Protein AF-A0A975VRK7-F1 (afdb_monomer_lite)

Secondary structure (DSSP, 8-state):
-PPPGGGEEEEEEEEEE-TTSSEEEEEEEEEEE--TTHHHHHHHTHHHHHHHHHHHHHTSGGGGTEEEEEEEEEEEEEEET--S--TT-SS----PPPPP---

Radius of gyration: 16.07 Å; chains: 1; bounding box: 39×27×41 Å

Foldseek 3Di:
DDDPPVQKDWDKDFPQADPVRATEIEIEIEGQADDPPPVVVCVVCQVVVFVVVVVVVVVDPVVVRYHYPTYYYDYDPPRHPDDPDPPPDPDDPPPDDDDDDDD

pLDDT: mean 76.45, std 15.28, range [40.16, 91.25]

Sequence (103 aa):
MLVPVDYVEVGVKRAGTGPTGLIAFAGYVRIKKWDPVMTPVLLQNMPVIDGRIRKVVRASVILEGTHFAGLWFQATSDTEGAPKALLGLPCELIHQPGGPVAA

Structure (mmCIF, N/CA/C/O backbone):
data_AF-A0A975VRK7-F1
#
_entry.id   AF-A0A975VRK7-F1
#
loop_
_atom_site.group_PDB
_atom_site.id
_atom_site.type_symbol
_atom_site.label_atom_id
_atom_site.label_alt_id
_atom_site.label_comp_id
_atom_site.label_asym_id
_atom_site.label_entity_id
_atom_site.label_seq_id
_atom_site.pdbx_PDB_ins_code
_atom_site.Cartn_x
_atom_site.Cartn_y
_atom_site.Cartn_z
_atom_site.occupancy
_atom_site.B_iso_or_equiv
_atom_site.auth_seq_id
_atom_site.auth_comp_id
_atom_site.auth_asym_id
_atom_site.auth_atom_id
_atom_site.pdbx_PDB_model_num
ATOM 1 N N . MET A 1 1 ? -5.033 1.833 -17.913 1.00 52.44 1 MET A N 1
ATOM 2 C CA . MET A 1 1 ? -4.002 0.786 -18.047 1.00 52.44 1 MET A CA 1
ATOM 3 C C . MET A 1 1 ? -3.942 0.019 -16.736 1.00 52.44 1 MET A C 1
ATOM 5 O O . MET A 1 1 ? -3.996 0.655 -15.690 1.00 52.44 1 MET A O 1
ATOM 9 N N . LEU A 1 2 ? -3.932 -1.312 -16.790 1.00 66.31 2 LEU A N 1
ATOM 10 C CA . LEU A 1 2 ? -3.831 -2.175 -15.611 1.00 66.31 2 LEU A CA 1
ATOM 11 C C . LEU A 1 2 ? -2.356 -2.528 -15.412 1.00 66.31 2 LEU A C 1
ATOM 13 O O . LEU A 1 2 ? -1.717 -2.999 -16.349 1.00 66.31 2 LEU A O 1
ATOM 17 N N . VAL A 1 3 ? -1.819 -2.270 -14.220 1.00 70.00 3 VAL A N 1
ATOM 18 C CA . VAL A 1 3 ? -0.482 -2.748 -13.845 1.00 70.00 3 VAL A CA 1
ATOM 19 C C . VAL A 1 3 ? -0.541 -4.280 -13.802 1.00 70.00 3 VAL A C 1
ATOM 21 O O . VAL A 1 3 ? -1.471 -4.803 -13.181 1.00 70.00 3 VAL A O 1
ATOM 24 N N . PRO A 1 4 ? 0.384 -5.008 -14.458 1.00 82.06 4 PRO A N 1
ATOM 25 C CA . PRO A 1 4 ? 0.402 -6.465 -14.391 1.00 82.06 4 PRO A CA 1
ATOM 26 C C . PRO A 1 4 ? 0.475 -6.940 -12.939 1.00 82.06 4 PRO A C 1
ATOM 28 O O . PRO A 1 4 ? 1.222 -6.378 -12.139 1.00 82.06 4 PRO A O 1
ATOM 31 N N . VAL A 1 5 ? -0.287 -7.980 -12.596 1.00 81.50 5 VAL A N 1
ATOM 32 C CA . VAL A 1 5 ? -0.377 -8.477 -11.211 1.00 81.50 5 VAL A CA 1
ATOM 33 C C . VAL A 1 5 ? 0.990 -8.936 -10.694 1.00 81.50 5 VAL A C 1
ATOM 35 O O . VAL A 1 5 ? 1.300 -8.747 -9.526 1.00 81.50 5 VAL A O 1
ATOM 38 N N . ASP A 1 6 ? 1.860 -9.428 -11.573 1.00 87.50 6 ASP A N 1
ATOM 39 C CA . ASP A 1 6 ? 3.200 -9.890 -11.197 1.00 87.50 6 ASP A CA 1
ATOM 40 C C . A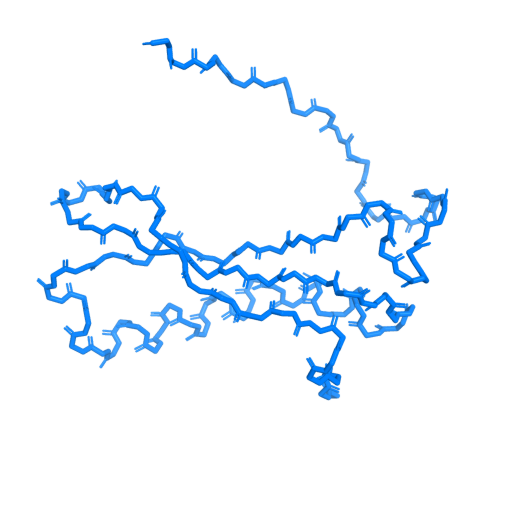SP A 1 6 ? 4.172 -8.740 -10.874 1.00 87.50 6 ASP A C 1
ATOM 42 O O . ASP A 1 6 ? 5.228 -8.959 -10.280 1.00 87.50 6 ASP A O 1
ATOM 46 N N . TYR A 1 7 ? 3.830 -7.501 -11.246 1.00 87.25 7 TYR A N 1
ATOM 47 C CA . TYR A 1 7 ? 4.693 -6.332 -11.041 1.00 87.25 7 TYR A CA 1
ATOM 48 C C . TYR A 1 7 ? 4.501 -5.723 -9.653 1.00 87.25 7 TYR A C 1
ATOM 50 O O . TYR A 1 7 ? 5.340 -4.936 -9.208 1.00 87.25 7 TYR A O 1
ATOM 58 N N . VAL A 1 8 ? 3.416 -6.077 -8.961 1.00 88.75 8 VAL A N 1
ATOM 59 C CA . VAL A 1 8 ? 3.063 -5.525 -7.655 1.00 88.75 8 VAL A CA 1
ATOM 60 C C . VAL A 1 8 ? 2.606 -6.613 -6.692 1.00 88.75 8 VAL A C 1
ATOM 62 O O . VAL A 1 8 ? 1.795 -7.470 -7.009 1.00 88.75 8 VAL A O 1
ATOM 65 N N . GLU A 1 9 ? 3.095 -6.557 -5.464 1.00 90.31 9 GLU A N 1
ATOM 66 C CA . GLU A 1 9 ? 2.522 -7.293 -4.345 1.00 90.31 9 GLU A CA 1
ATOM 67 C C . GLU A 1 9 ? 1.549 -6.389 -3.606 1.00 90.31 9 GLU A C 1
ATOM 69 O O . GLU A 1 9 ? 1.919 -5.273 -3.245 1.00 90.31 9 GLU A O 1
ATOM 74 N N . VAL A 1 10 ? 0.339 -6.869 -3.335 1.00 90.19 10 VAL A N 1
ATOM 75 C CA . VAL A 1 10 ? -0.620 -6.156 -2.488 1.00 90.19 10 VAL A CA 1
ATOM 76 C C . VAL A 1 10 ? -0.851 -6.974 -1.228 1.00 90.19 10 VAL A C 1
ATOM 78 O O . VAL A 1 10 ? -1.164 -8.159 -1.296 1.00 90.19 10 VAL A O 1
ATOM 81 N N . GLY A 1 11 ? -0.709 -6.333 -0.075 1.00 90.31 11 GLY A N 1
ATOM 82 C CA . GLY A 1 11 ? -0.939 -6.949 1.223 1.00 90.31 11 GLY A CA 1
ATOM 83 C C . GLY A 1 11 ? -1.643 -6.004 2.183 1.00 90.31 11 GLY A C 1
ATOM 84 O O . GLY A 1 11 ? -1.708 -4.794 1.969 1.00 90.31 11 GLY A O 1
ATOM 85 N N . VAL A 1 12 ? -2.152 -6.565 3.274 1.00 89.94 12 VAL A N 1
ATOM 86 C CA . VAL A 1 12 ? -2.711 -5.806 4.393 1.00 89.94 12 VAL A CA 1
ATOM 87 C C . VAL A 1 12 ? -1.929 -6.184 5.639 1.00 89.94 12 VAL A C 1
ATOM 89 O O . VAL A 1 12 ? -1.761 -7.367 5.933 1.00 89.94 12 VAL A O 1
ATOM 92 N N . LYS A 1 13 ? -1.427 -5.189 6.369 1.00 88.69 13 LYS A N 1
ATOM 93 C CA . LYS A 1 13 ? -0.730 -5.408 7.641 1.00 88.69 13 LYS A CA 1
ATOM 94 C C . LYS A 1 13 ? -1.371 -4.591 8.748 1.00 88.69 13 LYS A C 1
ATOM 96 O O . LYS A 1 13 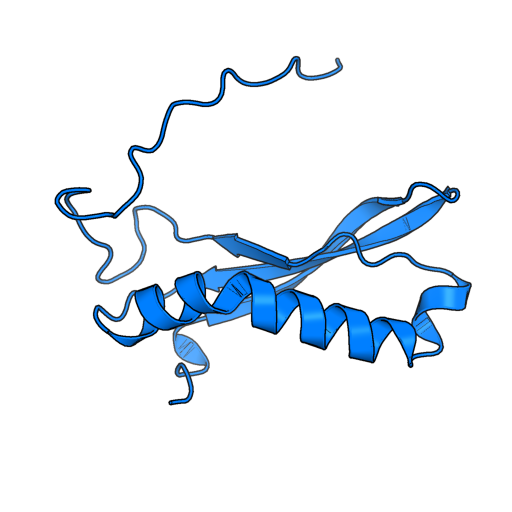? -1.974 -3.546 8.507 1.00 88.69 13 LYS A O 1
ATOM 101 N N . ARG A 1 14 ? -1.220 -5.070 9.981 1.00 87.69 14 ARG A N 1
ATOM 102 C CA . ARG A 1 14 ? -1.609 -4.318 11.171 1.00 87.69 14 ARG A CA 1
ATOM 103 C C . ARG A 1 14 ? -0.660 -3.129 11.330 1.00 87.69 14 ARG A C 1
ATOM 105 O O . ARG A 1 14 ? 0.545 -3.320 11.445 1.00 87.69 14 ARG A O 1
ATOM 112 N N . ALA A 1 15 ? -1.219 -1.925 11.327 1.00 86.25 15 ALA A N 1
ATOM 113 C CA . ALA A 1 15 ? -0.492 -0.669 11.505 1.00 86.25 15 ALA A CA 1
ATOM 114 C C . ALA A 1 15 ? -0.369 -0.263 12.983 1.00 86.25 15 ALA A C 1
ATOM 116 O O . ALA A 1 15 ? 0.403 0.628 13.313 1.00 86.25 15 ALA A O 1
ATOM 117 N N . GLY A 1 16 ? -1.134 -0.912 13.868 1.00 85.00 16 GLY A N 1
ATOM 118 C CA . GLY A 1 16 ? -1.130 -0.653 15.305 1.00 85.00 16 GLY A CA 1
ATOM 119 C C . GLY A 1 16 ? -2.537 -0.389 15.817 1.00 85.00 16 GLY A C 1
ATOM 120 O O . GLY A 1 16 ? -3.468 -1.136 15.494 1.00 85.00 16 GLY A O 1
ATOM 121 N N . THR A 1 17 ? -2.677 0.668 16.607 1.00 85.62 17 THR A N 1
ATOM 122 C CA . THR A 1 17 ? -3.943 1.109 17.196 1.00 85.62 17 THR A CA 1
ATOM 123 C C . THR A 1 17 ? -4.308 2.468 16.609 1.00 85.62 17 THR A C 1
ATOM 125 O O . THR A 1 17 ? -3.476 3.369 16.551 1.00 85.62 17 THR A O 1
ATOM 128 N N . GLY A 1 18 ? -5.534 2.599 16.112 1.00 80.00 18 GLY A N 1
ATOM 129 C CA . GLY A 1 18 ? -6.053 3.833 15.538 1.00 80.00 18 GLY A CA 1
ATOM 130 C C . GLY A 1 18 ? -6.427 4.869 16.606 1.00 80.00 18 GLY A C 1
ATOM 131 O O . GLY A 1 18 ? -6.424 4.562 17.799 1.00 80.00 18 GLY A O 1
ATOM 132 N N . PRO A 1 19 ? -6.833 6.082 16.188 1.00 75.81 19 PRO A N 1
ATOM 133 C CA . PRO A 1 19 ? -7.147 7.191 17.099 1.00 75.81 19 PRO A CA 1
ATOM 134 C C . PRO A 1 19 ? -8.293 6.887 18.074 1.00 75.81 19 PRO A C 1
ATOM 136 O O . PRO A 1 19 ? -8.405 7.509 19.122 1.00 75.81 19 PRO A O 1
ATOM 139 N N 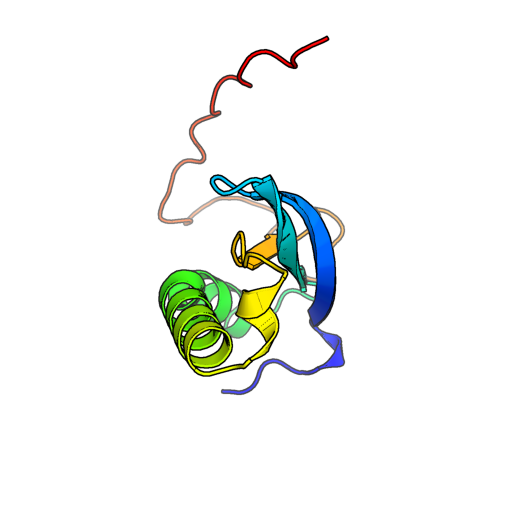. THR A 1 20 ? -9.157 5.937 17.719 1.00 80.31 20 THR A N 1
ATOM 140 C CA . THR A 1 20 ? -10.326 5.521 18.501 1.00 80.31 20 THR A CA 1
ATOM 141 C C . THR A 1 20 ? -10.050 4.320 19.411 1.00 80.31 20 THR A C 1
ATOM 143 O O . THR A 1 20 ? -10.980 3.775 19.994 1.00 80.31 20 THR A O 1
ATOM 146 N N . GLY A 1 21 ? -8.798 3.856 19.500 1.00 81.00 21 GLY A N 1
ATOM 147 C CA . GLY A 1 21 ? -8.431 2.646 20.247 1.00 81.00 21 GLY A CA 1
ATOM 148 C C . GLY A 1 21 ? -8.687 1.331 19.497 1.00 81.00 21 GLY A C 1
ATOM 149 O O . GLY A 1 21 ? -8.338 0.264 19.997 1.00 81.00 21 GLY A O 1
ATOM 150 N N . LEU A 1 22 ? -9.249 1.386 18.284 1.00 83.25 22 LEU A N 1
ATOM 151 C CA . LEU A 1 22 ? -9.488 0.211 17.439 1.00 83.25 22 LEU A CA 1
ATOM 152 C C . LEU A 1 22 ? -8.213 -0.263 16.735 1.00 83.25 22 LEU A C 1
ATOM 154 O O . LEU A 1 22 ? -7.297 0.520 16.488 1.00 83.25 22 LEU A O 1
ATOM 158 N N . ILE A 1 23 ? -8.162 -1.538 16.346 1.00 86.94 23 ILE A N 1
ATOM 159 C CA . ILE A 1 23 ? -7.027 -2.069 15.580 1.00 86.94 23 ILE A CA 1
ATOM 160 C C . ILE A 1 23 ? -6.981 -1.395 14.208 1.00 86.94 23 ILE A C 1
ATOM 162 O O . ILE A 1 23 ? -7.956 -1.423 13.459 1.00 86.94 23 ILE A O 1
ATOM 166 N N . ALA A 1 24 ? -5.833 -0.814 13.867 1.00 87.94 24 ALA A N 1
ATOM 167 C CA . ALA A 1 24 ? -5.616 -0.187 12.576 1.00 87.94 24 ALA A CA 1
ATOM 168 C C . ALA A 1 24 ? -4.938 -1.151 11.595 1.00 87.94 24 ALA A C 1
ATOM 170 O O . ALA A 1 24 ? -3.947 -1.807 11.928 1.00 87.94 24 ALA A O 1
ATOM 171 N N . PHE A 1 25 ? -5.438 -1.181 10.364 1.00 88.88 25 PHE A N 1
ATOM 172 C CA . PHE A 1 25 ? -4.858 -1.893 9.233 1.00 88.88 25 PHE A CA 1
ATOM 173 C C . PHE A 1 25 ? -4.416 -0.913 8.150 1.00 88.88 25 PHE A C 1
ATOM 175 O O . PHE A 1 25 ? -5.056 0.110 7.905 1.00 88.88 25 PHE A O 1
ATOM 182 N N . ALA A 1 26 ? -3.315 -1.249 7.494 1.00 90.25 26 ALA A N 1
ATOM 183 C CA . ALA A 1 26 ? -2.728 -0.509 6.392 1.00 90.25 26 ALA A CA 1
ATOM 184 C C . ALA A 1 26 ? -2.603 -1.422 5.172 1.00 90.25 26 ALA A C 1
ATOM 186 O O . ALA A 1 26 ? -2.186 -2.579 5.291 1.00 90.25 26 ALA A O 1
ATOM 187 N N . GLY A 1 27 ? -2.955 -0.892 4.003 1.00 90.94 27 GLY A N 1
ATOM 188 C CA . GLY A 1 27 ? -2.651 -1.529 2.729 1.00 90.94 27 GLY A CA 1
ATOM 189 C C . GLY A 1 27 ? -1.199 -1.254 2.349 1.00 90.94 27 GLY A C 1
ATOM 190 O O . GLY A 1 27 ? -0.735 -0.121 2.459 1.00 90.94 27 GLY A O 1
ATOM 191 N N . TYR A 1 28 ? -0.493 -2.273 1.879 1.00 91.25 28 TYR A N 1
ATOM 192 C CA . TYR A 1 28 ? 0.869 -2.164 1.368 1.00 91.25 28 TYR A CA 1
ATOM 193 C C . TYR A 1 28 ? 0.904 -2.633 -0.077 1.00 91.25 28 TYR A C 1
ATOM 195 O O . TYR A 1 28 ? 0.414 -3.718 -0.388 1.00 91.25 28 TYR A O 1
ATOM 203 N N . VAL A 1 29 ? 1.511 -1.825 -0.938 1.00 90.31 29 VAL A N 1
ATOM 204 C CA . VAL A 1 29 ? 1.778 -2.151 -2.335 1.00 90.31 29 VAL A CA 1
ATOM 205 C C . VAL A 1 29 ? 3.285 -2.144 -2.543 1.00 90.31 29 VAL A C 1
ATOM 207 O O . VAL A 1 29 ? 3.924 -1.091 -2.513 1.00 90.31 29 VAL A O 1
ATOM 210 N N . ARG A 1 30 ? 3.871 -3.325 -2.736 1.00 90.25 30 ARG A N 1
ATOM 211 C CA . ARG A 1 30 ? 5.295 -3.477 -3.041 1.00 90.25 30 ARG A CA 1
ATOM 212 C C . ARG A 1 30 ? 5.479 -3.603 -4.544 1.00 90.25 30 ARG A C 1
ATOM 214 O O . ARG A 1 30 ? 4.936 -4.515 -5.152 1.00 90.25 30 ARG A O 1
ATOM 221 N N . ILE A 1 31 ? 6.272 -2.728 -5.141 1.00 89.56 31 ILE A N 1
ATOM 222 C CA . ILE A 1 31 ? 6.634 -2.809 -6.555 1.00 89.56 31 ILE A CA 1
ATOM 223 C C . ILE A 1 31 ? 7.750 -3.851 -6.685 1.00 89.56 31 ILE A C 1
ATOM 225 O O . ILE A 1 31 ? 8.810 -3.698 -6.086 1.00 89.56 31 ILE A O 1
ATOM 229 N N . LYS A 1 32 ? 7.488 -4.931 -7.427 1.00 90.06 32 LYS A N 1
ATOM 230 C CA . LYS A 1 32 ? 8.459 -5.999 -7.733 1.00 90.06 32 LYS A CA 1
ATOM 231 C C . LYS A 1 32 ? 9.250 -5.695 -8.999 1.00 90.06 32 LYS A C 1
ATOM 233 O O . LYS A 1 32 ? 10.437 -5.996 -9.074 1.00 90.06 32 LYS A O 1
ATOM 238 N N . LYS A 1 33 ? 8.583 -5.072 -9.971 1.00 87.94 33 LYS A N 1
ATOM 239 C CA . LYS A 1 33 ? 9.159 -4.668 -11.249 1.00 87.94 33 LYS A CA 1
ATOM 240 C C . LYS A 1 33 ? 8.727 -3.252 -11.592 1.00 87.94 33 LYS A C 1
ATOM 242 O O . LYS A 1 33 ? 7.543 -2.917 -11.542 1.00 87.94 33 LYS A O 1
ATOM 247 N N . TRP A 1 34 ? 9.707 -2.424 -11.914 1.00 84.94 34 TRP A N 1
ATOM 248 C CA . TRP A 1 34 ? 9.526 -1.036 -12.283 1.00 84.94 34 TRP A CA 1
ATOM 249 C C . TRP A 1 34 ? 9.307 -0.928 -13.789 1.00 84.94 34 TRP A C 1
ATOM 251 O O . TRP A 1 34 ? 10.187 -1.233 -14.594 1.00 84.94 34 TRP A O 1
ATOM 261 N N . ASP A 1 35 ? 8.124 -0.462 -14.165 1.00 83.81 35 ASP A N 1
ATOM 262 C CA . ASP A 1 35 ? 7.801 -0.103 -15.535 1.00 83.81 35 ASP A CA 1
ATOM 263 C C . ASP A 1 35 ? 7.959 1.418 -15.698 1.00 83.81 35 ASP A C 1
ATOM 265 O O . ASP A 1 35 ? 7.356 2.181 -14.932 1.00 83.81 35 ASP A O 1
ATOM 269 N N . PRO A 1 36 ? 8.751 1.890 -16.675 1.00 79.94 36 PRO A N 1
ATOM 270 C CA . PRO A 1 36 ? 9.088 3.305 -16.808 1.00 79.94 36 PRO A CA 1
ATOM 271 C C . PRO A 1 36 ? 7.882 4.203 -17.116 1.00 79.94 36 PRO A C 1
ATOM 273 O O . PRO A 1 36 ? 7.968 5.409 -16.902 1.00 79.94 36 PRO A O 1
ATOM 276 N N . VAL A 1 37 ? 6.764 3.645 -17.590 1.00 80.69 37 VAL A N 1
ATOM 277 C CA . VAL A 1 37 ? 5.542 4.399 -17.894 1.00 80.69 37 VAL A CA 1
ATOM 278 C C . VAL A 1 37 ? 4.485 4.156 -16.818 1.00 80.69 37 VAL A C 1
ATOM 280 O O . VAL A 1 37 ? 3.877 5.098 -16.312 1.00 80.69 37 VAL A O 1
ATOM 283 N N . MET A 1 38 ? 4.264 2.902 -16.429 1.00 81.75 38 MET A N 1
ATOM 284 C CA . MET A 1 38 ? 3.175 2.517 -15.529 1.00 81.75 38 MET A CA 1
ATOM 285 C C . MET A 1 38 ? 3.453 2.799 -14.065 1.00 81.75 38 MET A C 1
ATOM 287 O O . MET A 1 38 ? 2.551 3.255 -13.361 1.00 81.75 38 MET A O 1
ATOM 291 N N . THR A 1 39 ? 4.674 2.555 -13.591 1.00 82.06 39 THR A N 1
ATOM 292 C CA . THR A 1 39 ? 4.992 2.739 -12.174 1.00 82.06 39 THR A CA 1
ATOM 293 C C . THR A 1 39 ? 4.896 4.212 -11.752 1.00 82.06 39 THR A C 1
ATOM 295 O O . THR A 1 39 ? 4.236 4.481 -10.746 1.00 82.06 39 THR A O 1
ATOM 298 N N . PRO A 1 40 ? 5.415 5.198 -12.515 1.00 82.25 40 PRO A N 1
ATOM 299 C CA . PRO A 1 40 ? 5.201 6.612 -12.205 1.00 82.25 40 PRO A CA 1
ATOM 300 C C . PRO A 1 40 ? 3.724 7.022 -12.215 1.00 82.25 40 PRO A C 1
ATOM 302 O O . PRO A 1 40 ? 3.279 7.715 -11.303 1.00 82.25 40 PRO A O 1
ATOM 305 N N . VAL A 1 41 ? 2.941 6.558 -13.197 1.00 83.12 41 VAL A N 1
ATOM 306 C CA . VAL A 1 41 ? 1.499 6.851 -13.275 1.00 83.12 41 VAL A CA 1
ATOM 307 C C . VAL A 1 41 ? 0.759 6.278 -12.065 1.00 83.12 41 VAL A C 1
ATOM 309 O O . VAL A 1 41 ? -0.089 6.957 -11.488 1.00 83.12 41 VAL A O 1
ATOM 312 N N . LEU A 1 42 ? 1.087 5.055 -11.641 1.00 83.50 42 LEU A N 1
ATOM 313 C CA . LEU A 1 42 ? 0.522 4.442 -10.437 1.00 83.50 42 LEU A CA 1
ATOM 314 C C . LEU A 1 42 ? 0.806 5.293 -9.192 1.00 83.50 42 LEU A C 1
ATOM 316 O O . LEU A 1 42 ? -0.118 5.592 -8.436 1.00 83.50 42 LEU A O 1
ATOM 320 N N . LEU A 1 43 ? 2.061 5.714 -9.010 1.00 84.12 43 LEU A N 1
ATOM 321 C CA . LEU A 1 43 ? 2.483 6.533 -7.871 1.00 84.12 43 LEU A CA 1
ATOM 322 C C . LEU A 1 43 ? 1.813 7.917 -7.879 1.00 84.12 43 LEU A C 1
ATOM 324 O O . LEU A 1 43 ? 1.337 8.368 -6.840 1.00 84.12 43 LEU A O 1
ATOM 328 N N . GLN A 1 44 ? 1.686 8.559 -9.044 1.00 85.06 44 GLN A N 1
ATOM 329 C CA . GLN A 1 44 ? 0.964 9.832 -9.193 1.00 85.06 44 GLN A CA 1
ATOM 330 C C . GLN A 1 44 ? -0.525 9.711 -8.840 1.00 85.06 44 GLN A C 1
ATOM 332 O O . GLN A 1 44 ? -1.118 10.644 -8.304 1.00 85.06 44 GLN A O 1
ATOM 337 N N . ASN A 1 45 ? -1.137 8.554 -9.108 1.00 86.19 45 ASN A N 1
ATOM 338 C CA . ASN A 1 45 ? -2.547 8.297 -8.812 1.00 86.19 45 ASN A CA 1
ATOM 339 C C . ASN A 1 45 ? -2.793 7.767 -7.389 1.00 86.19 45 ASN A C 1
ATOM 341 O O . ASN A 1 45 ? -3.948 7.525 -7.027 1.00 86.19 45 ASN A O 1
ATOM 345 N N . MET A 1 46 ? -1.754 7.620 -6.557 1.00 86.06 46 MET A N 1
ATOM 346 C CA . MET A 1 46 ? -1.874 7.103 -5.190 1.00 86.06 46 MET A CA 1
ATOM 347 C C . MET A 1 46 ? -2.964 7.806 -4.357 1.00 86.06 46 MET A C 1
ATOM 349 O O . MET A 1 46 ? -3.766 7.088 -3.754 1.00 86.06 46 MET A O 1
ATOM 353 N N . PRO A 1 47 ? -3.087 9.153 -4.334 1.00 86.56 47 PRO A N 1
ATOM 354 C CA . PRO A 1 47 ? -4.124 9.816 -3.535 1.00 86.56 47 PRO A CA 1
ATOM 355 C C . PRO A 1 47 ? -5.549 9.434 -3.961 1.00 86.56 47 PRO A C 1
ATOM 357 O O . PRO A 1 47 ? -6.441 9.279 -3.128 1.00 86.56 47 PRO A O 1
ATOM 360 N N . VAL A 1 48 ? -5.765 9.232 -5.265 1.00 90.25 48 VAL A N 1
ATOM 361 C CA . VAL A 1 48 ? -7.066 8.820 -5.814 1.00 90.25 48 VAL A CA 1
ATOM 362 C C . VAL A 1 48 ? -7.381 7.376 -5.422 1.00 90.25 48 VAL A C 1
ATOM 364 O O . VAL A 1 48 ? -8.522 7.064 -5.072 1.00 90.25 48 VAL A O 1
ATOM 367 N N . ILE A 1 49 ? -6.379 6.495 -5.461 1.00 88.88 49 ILE A N 1
ATOM 368 C CA . ILE A 1 49 ? -6.515 5.092 -5.056 1.00 88.88 49 ILE A CA 1
ATOM 369 C C . ILE A 1 49 ? -6.828 5.005 -3.557 1.00 88.88 49 ILE A C 1
ATOM 371 O O . ILE A 1 49 ? -7.802 4.349 -3.185 1.00 88.88 49 ILE A O 1
ATOM 375 N N . ASP A 1 50 ? -6.077 5.715 -2.710 1.00 89.69 50 ASP A N 1
ATOM 376 C CA . ASP A 1 50 ? -6.311 5.769 -1.260 1.00 89.69 50 ASP A CA 1
ATOM 377 C C . ASP A 1 50 ? -7.727 6.274 -0.940 1.00 89.69 50 ASP A C 1
ATOM 379 O O . ASP A 1 50 ? -8.466 5.622 -0.200 1.00 89.69 50 ASP A O 1
ATOM 383 N N . GLY A 1 51 ? -8.172 7.360 -1.582 1.00 89.50 51 GLY A N 1
ATOM 384 C CA . GLY A 1 51 ? -9.530 7.885 -1.412 1.00 89.50 51 GLY A CA 1
ATOM 385 C C . GLY A 1 51 ? -10.627 6.885 -1.801 1.00 89.50 51 GLY A C 1
ATOM 386 O O . GLY A 1 51 ? -11.640 6.766 -1.103 1.00 89.50 51 GLY A O 1
ATOM 387 N N . ARG A 1 52 ? -10.426 6.116 -2.880 1.00 90.00 52 ARG A N 1
ATOM 388 C CA . ARG A 1 52 ? -11.362 5.053 -3.290 1.00 90.00 52 ARG A CA 1
ATOM 389 C C . ARG A 1 52 ? -11.406 3.911 -2.281 1.00 90.00 52 ARG A C 1
ATOM 391 O O . ARG A 1 52 ? -12.504 3.488 -1.923 1.00 90.00 52 ARG A O 1
ATOM 398 N N . ILE A 1 53 ? -10.255 3.449 -1.792 1.00 89.00 53 ILE A N 1
ATOM 399 C CA . ILE A 1 53 ? -10.197 2.403 -0.760 1.00 89.00 53 ILE A CA 1
ATOM 400 C C . ILE A 1 53 ? -10.890 2.892 0.508 1.00 89.00 53 ILE A C 1
ATOM 402 O O . ILE A 1 53 ? -11.769 2.202 1.018 1.00 89.00 53 ILE A O 1
ATOM 406 N N . ARG A 1 54 ? -10.590 4.112 0.969 1.00 88.25 54 ARG A N 1
ATOM 407 C CA . ARG A 1 54 ? -11.258 4.713 2.132 1.00 88.25 54 ARG A CA 1
ATOM 408 C C . ARG A 1 54 ? -12.768 4.752 1.963 1.00 88.25 54 ARG A C 1
ATOM 410 O O . ARG A 1 54 ? -13.470 4.408 2.905 1.00 88.25 54 ARG A O 1
ATOM 417 N N . LYS A 1 55 ? -13.272 5.127 0.782 1.00 89.12 55 LYS A N 1
ATOM 418 C CA . LYS A 1 55 ? -14.713 5.136 0.487 1.00 89.12 55 LYS A CA 1
ATOM 419 C C . LYS A 1 55 ? -15.330 3.740 0.614 1.00 89.12 55 LYS A C 1
ATOM 421 O O . LYS A 1 55 ? -16.373 3.607 1.246 1.00 89.12 55 LYS A O 1
ATOM 426 N N . VAL A 1 56 ? -14.690 2.721 0.040 1.00 88.31 56 VAL A N 1
ATOM 427 C CA . VAL A 1 56 ? -15.169 1.329 0.094 1.00 88.31 56 VAL A CA 1
ATOM 428 C C . VAL A 1 56 ? -15.123 0.789 1.520 1.00 88.31 56 VAL A C 1
ATOM 430 O O . VAL A 1 56 ? -16.110 0.232 1.987 1.00 88.31 56 VAL A O 1
ATOM 433 N N . VAL A 1 57 ? -14.025 1.019 2.242 1.00 85.25 57 VAL A N 1
ATOM 434 C CA . VAL A 1 57 ? -13.896 0.618 3.647 1.00 85.25 57 VAL A CA 1
ATOM 435 C C . VAL A 1 57 ? -14.953 1.319 4.507 1.00 85.25 57 VAL A C 1
ATOM 437 O O . VAL A 1 57 ? -15.583 0.661 5.328 1.00 85.25 57 VAL A O 1
ATOM 440 N N . ARG A 1 58 ? -15.231 2.612 4.274 1.00 81.81 58 ARG A N 1
ATOM 441 C CA . ARG A 1 58 ? -16.314 3.346 4.959 1.00 81.81 58 ARG A CA 1
ATOM 442 C C . ARG A 1 58 ? -17.702 2.782 4.712 1.00 81.81 58 ARG A C 1
ATOM 444 O O . ARG A 1 58 ? -18.536 2.849 5.603 1.00 81.81 58 ARG A O 1
ATOM 451 N N . ALA A 1 59 ? -17.945 2.276 3.510 1.00 83.50 59 ALA A N 1
ATOM 452 C CA . ALA A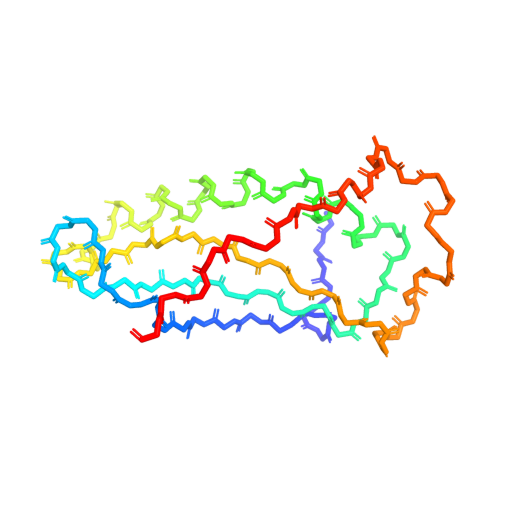 1 59 ? -19.204 1.637 3.153 1.00 83.50 59 ALA A CA 1
ATOM 453 C C . ALA A 1 59 ? -19.297 0.182 3.652 1.00 83.50 59 ALA A C 1
ATOM 455 O O . ALA A 1 59 ? -20.346 -0.439 3.512 1.00 83.50 59 ALA A O 1
ATOM 456 N N . SER A 1 60 ? -18.213 -0.373 4.201 1.00 77.56 60 SER A N 1
ATOM 457 C CA . SER A 1 60 ? -18.157 -1.748 4.691 1.00 77.56 60 SER A CA 1
ATOM 458 C C . SER A 1 60 ? -18.386 -1.826 6.201 1.00 77.56 60 SER A C 1
ATOM 460 O O . SER A 1 60 ? -18.041 -0.912 6.947 1.00 77.56 60 SER A O 1
ATOM 462 N N . VAL A 1 61 ? -18.876 -2.978 6.660 1.00 67.06 61 VAL A N 1
ATOM 463 C CA . VAL A 1 61 ? -19.076 -3.300 8.088 1.00 67.06 61 VAL A CA 1
ATOM 464 C C . VAL A 1 61 ? -17.737 -3.462 8.842 1.00 67.06 61 VAL A C 1
ATOM 466 O O . VAL A 1 61 ? -17.685 -3.457 10.065 1.00 67.06 61 VAL A O 1
ATOM 469 N N . ILE A 1 62 ? -16.608 -3.542 8.124 1.00 65.12 62 ILE A N 1
ATOM 470 C CA . ILE A 1 62 ? -15.263 -3.800 8.675 1.00 65.12 62 ILE A CA 1
ATOM 471 C C . ILE A 1 62 ? -14.833 -2.727 9.698 1.00 65.12 62 ILE A C 1
ATOM 473 O O . ILE A 1 62 ? -14.028 -3.000 10.593 1.00 65.12 62 ILE A O 1
ATOM 477 N N . LEU A 1 63 ? -15.387 -1.514 9.611 1.00 61.03 63 LEU A N 1
ATOM 478 C CA . LEU A 1 63 ? -15.063 -0.406 10.512 1.00 61.03 63 LEU A CA 1
ATOM 479 C C . LEU A 1 63 ? -15.723 -0.475 11.895 1.00 61.03 63 LEU A C 1
ATOM 481 O O . LEU A 1 63 ? -15.358 0.321 12.756 1.00 61.03 63 LEU A O 1
ATOM 485 N N . GLU A 1 64 ? -16.643 -1.410 12.145 1.00 65.06 64 GLU A N 1
ATOM 486 C CA . GLU A 1 64 ? -17.253 -1.559 13.477 1.00 65.06 64 GLU A CA 1
ATOM 487 C C . GLU A 1 64 ? -16.228 -1.993 14.542 1.00 65.06 64 GLU A C 1
ATOM 489 O O . GLU A 1 64 ? -16.396 -1.694 15.722 1.00 65.06 64 GLU A O 1
ATOM 494 N N . GLY A 1 65 ? -15.125 -2.632 14.127 1.00 67.38 65 GLY A N 1
ATOM 495 C CA . GLY A 1 65 ? -14.043 -3.068 15.019 1.00 67.38 65 GLY A CA 1
ATOM 496 C C . GLY A 1 65 ? -12.629 -2.675 14.582 1.00 67.38 65 GLY A C 1
ATOM 497 O O . GLY A 1 65 ? -11.662 -3.045 15.251 1.00 67.38 65 GLY A O 1
ATOM 498 N N . THR A 1 66 ? -12.467 -1.960 13.462 1.00 73.44 66 THR A N 1
ATOM 499 C CA . THR A 1 66 ? -11.141 -1.668 12.895 1.00 73.44 66 THR A CA 1
ATOM 500 C C . THR A 1 66 ? -11.043 -0.275 12.273 1.00 73.44 66 THR A C 1
ATOM 502 O O . THR A 1 66 ? -12.042 0.388 12.007 1.00 73.44 66 THR A O 1
ATOM 505 N N . HIS A 1 67 ? -9.816 0.186 12.039 1.00 83.50 67 HIS A N 1
ATOM 506 C CA . HIS A 1 67 ? -9.519 1.450 11.375 1.00 83.50 67 HIS A CA 1
ATOM 507 C C . HIS A 1 67 ? -8.647 1.220 10.137 1.00 83.50 67 HIS A C 1
ATOM 509 O O . HIS A 1 67 ? -7.759 0.372 10.152 1.00 83.50 67 HIS A O 1
ATOM 515 N N . PHE A 1 68 ? -8.843 2.010 9.081 1.00 86.94 68 PHE A N 1
ATOM 516 C CA . PHE A 1 68 ? -7.943 2.004 7.927 1.00 86.94 68 PHE A CA 1
ATOM 517 C C . PHE A 1 68 ? -6.959 3.172 8.003 1.00 86.94 68 PHE A C 1
ATOM 519 O O . PHE A 1 68 ? -7.328 4.331 7.799 1.00 86.94 68 PHE A O 1
ATOM 526 N N . ALA A 1 69 ? -5.699 2.849 8.285 1.00 86.38 69 ALA A N 1
ATOM 527 C CA . ALA A 1 69 ? -4.627 3.824 8.447 1.00 86.38 69 ALA A CA 1
ATOM 528 C C . ALA A 1 69 ? -4.233 4.476 7.109 1.00 86.38 69 ALA A C 1
ATOM 530 O O . ALA A 1 69 ? -3.922 5.666 7.070 1.00 86.38 69 ALA A O 1
ATOM 531 N N . GLY A 1 70 ? -4.324 3.742 5.998 1.00 88.44 70 GLY A N 1
ATOM 532 C CA . GLY A 1 70 ? -3.977 4.250 4.672 1.00 88.44 70 GLY A CA 1
ATOM 533 C C . GLY A 1 70 ? -3.330 3.211 3.766 1.00 88.44 70 GLY A C 1
ATOM 534 O O . GLY A 1 70 ? -3.335 2.009 4.056 1.00 88.44 70 GLY A O 1
ATOM 535 N N . LEU A 1 71 ? -2.768 3.708 2.670 1.00 89.81 71 LEU A N 1
ATOM 536 C CA . LEU A 1 71 ? -2.080 2.933 1.648 1.00 89.81 71 LEU A CA 1
ATOM 537 C C . LEU A 1 71 ? -0.608 3.359 1.539 1.00 89.81 71 LEU A C 1
ATOM 539 O O . LEU A 1 71 ? -0.315 4.542 1.378 1.00 89.81 71 LEU A O 1
ATOM 543 N N . TRP A 1 72 ? 0.306 2.390 1.578 1.00 89.00 72 TRP A N 1
ATOM 544 C CA . TRP A 1 72 ? 1.748 2.603 1.450 1.00 89.00 72 TRP A CA 1
ATOM 545 C C . TRP A 1 72 ? 2.284 1.955 0.185 1.00 89.00 72 TRP A C 1
ATOM 547 O O . TRP A 1 72 ? 2.019 0.783 -0.076 1.00 89.00 72 TRP A O 1
ATOM 557 N N . PHE A 1 73 ? 3.096 2.702 -0.558 1.00 86.19 73 PHE A N 1
ATOM 558 C CA . PHE A 1 73 ? 3.840 2.187 -1.700 1.00 86.19 73 PHE A CA 1
ATOM 559 C C . PHE A 1 73 ? 5.309 2.039 -1.337 1.00 86.19 73 PHE A C 1
ATOM 561 O O . PHE A 1 73 ? 5.913 2.940 -0.758 1.00 86.19 73 PHE A O 1
ATOM 568 N N . GLN A 1 74 ? 5.882 0.899 -1.703 1.00 85.44 74 GLN A N 1
ATOM 569 C CA . GLN A 1 74 ? 7.297 0.622 -1.525 1.00 85.44 74 GLN A CA 1
ATOM 570 C C . GLN A 1 74 ? 7.892 0.163 -2.853 1.00 85.44 74 GLN A C 1
ATOM 572 O O . GLN A 1 74 ? 7.457 -0.839 -3.416 1.00 85.44 74 GLN A O 1
ATOM 577 N N . ALA A 1 75 ? 8.925 0.862 -3.313 1.00 80.06 75 ALA A N 1
ATOM 578 C CA . ALA A 1 75 ? 9.864 0.366 -4.312 1.00 80.06 75 ALA A CA 1
ATOM 579 C C . ALA A 1 75 ? 11.230 0.258 -3.634 1.00 80.06 75 ALA A C 1
ATOM 581 O O . ALA A 1 75 ? 11.710 1.231 -3.052 1.00 80.06 75 ALA A O 1
ATOM 582 N N . THR A 1 76 ? 11.827 -0.928 -3.642 1.00 77.81 76 THR A N 1
ATOM 583 C CA . THR A 1 76 ? 13.170 -1.139 -3.093 1.00 77.81 76 THR A CA 1
ATOM 584 C C . THR A 1 76 ? 14.225 -0.829 -4.159 1.00 77.81 76 THR A C 1
ATOM 586 O O . THR A 1 76 ? 13.934 -0.876 -5.354 1.00 77.81 76 THR A O 1
ATOM 589 N N . SER A 1 77 ? 15.448 -0.478 -3.759 1.00 72.19 77 SER A N 1
ATOM 590 C CA . SER A 1 77 ? 16.522 -0.107 -4.699 1.00 72.19 77 SER A CA 1
ATOM 591 C C . SER A 1 77 ? 16.958 -1.250 -5.626 1.00 72.19 77 SER A C 1
ATOM 593 O O . SER A 1 77 ? 17.520 -0.996 -6.687 1.00 72.19 77 SER A O 1
ATOM 595 N N . ASP A 1 78 ? 16.680 -2.493 -5.243 1.00 76.50 78 ASP A N 1
ATOM 596 C CA . ASP A 1 78 ? 16.899 -3.724 -6.006 1.00 76.50 78 ASP A CA 1
ATOM 597 C C . ASP A 1 78 ? 15.718 -4.098 -6.924 1.00 76.50 78 ASP A C 1
ATOM 599 O O . ASP A 1 78 ? 15.773 -5.123 -7.601 1.00 76.50 78 ASP A O 1
A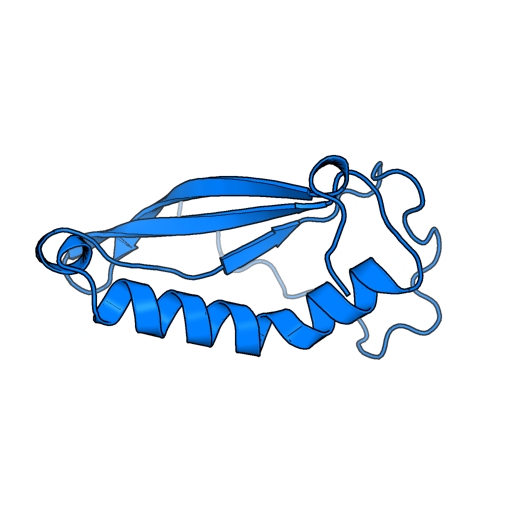TOM 603 N N . THR A 1 79 ? 14.658 -3.281 -6.972 1.00 80.75 79 THR A N 1
ATOM 604 C CA . THR A 1 79 ? 13.505 -3.517 -7.855 1.00 80.75 79 THR A CA 1
ATOM 605 C C . THR A 1 79 ? 13.966 -3.565 -9.314 1.00 80.75 79 THR A C 1
ATOM 607 O O . THR A 1 79 ? 14.658 -2.662 -9.793 1.00 80.75 79 THR A O 1
ATOM 610 N N . GLU A 1 80 ? 13.561 -4.605 -10.045 1.00 79.94 80 GLU A N 1
ATOM 611 C CA . GLU A 1 80 ? 13.935 -4.781 -11.451 1.00 79.94 80 GLU A CA 1
ATOM 612 C C . GLU A 1 80 ? 13.506 -3.559 -12.272 1.00 79.94 80 GLU A C 1
ATOM 614 O O . GLU A 1 80 ? 12.349 -3.153 -12.217 1.00 79.94 80 GLU A O 1
ATOM 619 N N . GLY A 1 81 ? 14.425 -2.966 -13.038 1.00 77.00 81 GLY A N 1
ATOM 620 C CA . GLY A 1 81 ? 14.127 -1.803 -13.881 1.00 77.00 81 GLY A CA 1
ATOM 621 C C . GLY A 1 81 ? 14.021 -0.470 -13.131 1.00 77.00 81 GLY A C 1
ATOM 622 O O . GLY A 1 81 ? 13.659 0.532 -13.748 1.00 77.00 81 GLY A O 1
ATOM 623 N N . ALA A 1 82 ? 14.322 -0.434 -11.825 1.00 76.31 82 ALA A N 1
ATOM 624 C CA . ALA A 1 82 ? 14.278 0.799 -11.049 1.00 76.31 82 ALA A CA 1
ATOM 625 C C . ALA A 1 82 ? 15.228 1.866 -11.625 1.00 76.31 82 ALA A C 1
ATOM 627 O O . ALA A 1 82 ? 16.339 1.545 -12.070 1.00 76.31 82 ALA A O 1
ATOM 628 N N . PRO A 1 83 ? 14.824 3.149 -11.607 1.00 69.75 83 PRO A N 1
ATOM 629 C CA . PRO A 1 83 ? 15.671 4.233 -12.070 1.00 69.75 83 PRO A CA 1
ATOM 630 C C . PRO A 1 83 ? 16.935 4.310 -11.207 1.00 69.75 83 PRO A C 1
ATOM 632 O O . PRO A 1 83 ? 16.874 4.438 -9.987 1.00 69.75 83 PRO A O 1
ATOM 635 N N . LYS A 1 84 ? 18.099 4.245 -11.861 1.00 71.44 84 LYS A N 1
ATOM 636 C CA . LYS A 1 84 ? 19.419 4.309 -11.205 1.00 71.44 84 LYS A CA 1
ATOM 637 C C . LYS A 1 84 ? 19.852 5.732 -10.842 1.00 71.44 84 LYS A C 1
ATOM 639 O O . LYS A 1 84 ? 20.851 5.911 -10.155 1.00 71.44 84 LYS A O 1
ATOM 644 N N . ALA A 1 85 ? 19.122 6.735 -11.320 1.00 64.56 85 ALA A N 1
ATOM 645 C CA . ALA A 1 85 ? 19.352 8.140 -11.029 1.00 64.56 85 ALA A CA 1
ATOM 646 C C . ALA A 1 85 ? 18.016 8.816 -10.710 1.00 64.56 85 ALA A C 1
ATOM 648 O O . ALA A 1 85 ? 17.011 8.549 -11.364 1.00 64.56 85 ALA A O 1
ATOM 649 N N . LEU A 1 86 ?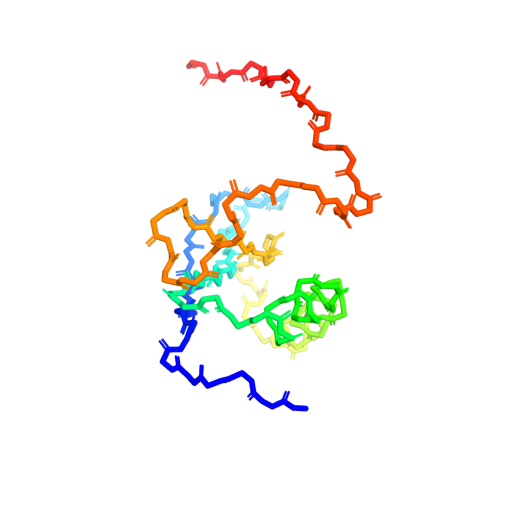 18.025 9.722 -9.731 1.00 57.97 86 LEU A N 1
ATOM 650 C CA . LEU A 1 86 ? 16.865 10.536 -9.342 1.00 57.97 86 LEU A CA 1
ATOM 651 C C . LEU A 1 86 ? 16.654 11.756 -10.265 1.00 57.97 86 LEU A C 1
ATOM 653 O O . LEU A 1 86 ? 15.797 12.597 -9.997 1.00 57.97 86 LEU A O 1
ATOM 657 N N . LEU A 1 87 ? 17.446 11.877 -11.337 1.00 54.03 87 LEU A N 1
ATOM 658 C CA . LEU A 1 87 ? 17.399 13.000 -12.275 1.00 54.03 87 LEU A CA 1
ATOM 659 C C . LEU A 1 87 ? 16.023 13.071 -12.958 1.00 54.03 87 LEU A C 1
ATOM 661 O O . LEU A 1 87 ? 15.633 12.150 -13.671 1.00 54.03 87 LEU A O 1
ATOM 665 N N . GLY A 1 88 ? 15.309 14.183 -12.752 1.00 53.69 88 GLY A N 1
ATOM 666 C CA . GLY A 1 88 ? 14.016 14.461 -13.389 1.00 53.69 88 GLY A CA 1
ATOM 667 C C . GLY A 1 88 ? 12.771 14.088 -12.575 1.00 53.69 88 GLY A C 1
ATOM 668 O O . GLY A 1 88 ? 11.665 14.204 -13.099 1.00 53.69 88 GLY A O 1
ATOM 669 N N . LEU A 1 89 ? 12.905 13.669 -11.309 1.00 52.69 89 LEU A N 1
ATOM 670 C CA . LEU A 1 89 ? 11.747 13.544 -10.418 1.00 52.69 89 LEU A CA 1
ATOM 671 C C . LEU A 1 89 ? 11.282 14.939 -9.944 1.00 52.69 89 LEU A C 1
ATOM 673 O O . LEU A 1 89 ? 12.118 15.758 -9.567 1.00 52.69 89 LEU A O 1
ATOM 677 N N . PRO A 1 90 ? 9.964 15.227 -9.935 1.00 51.28 90 PRO A N 1
ATOM 678 C CA . PRO A 1 90 ? 9.408 16.558 -9.645 1.00 51.28 90 PRO A CA 1
ATOM 679 C C . PRO A 1 90 ? 9.527 16.996 -8.177 1.00 51.28 90 PRO A C 1
ATOM 681 O O . PRO A 1 90 ? 9.036 18.059 -7.805 1.00 51.28 90 PRO A O 1
ATOM 684 N N . CYS A 1 91 ? 10.152 16.186 -7.331 1.00 50.16 91 CYS A N 1
ATOM 685 C CA . CYS A 1 91 ? 10.360 16.470 -5.926 1.00 50.16 91 CYS A CA 1
ATOM 686 C C . CYS A 1 91 ? 11.796 16.100 -5.559 1.00 50.16 91 CYS A C 1
ATOM 688 O O . CYS A 1 91 ? 12.179 14.930 -5.608 1.00 50.16 91 CYS A O 1
ATOM 690 N N . GLU A 1 92 ? 12.591 17.098 -5.166 1.00 43.94 92 GLU A N 1
ATOM 691 C CA . GLU A 1 92 ? 13.752 16.831 -4.325 1.00 43.94 92 GLU A CA 1
ATOM 692 C C . GLU A 1 92 ? 13.250 16.046 -3.112 1.00 43.94 92 GLU A C 1
ATOM 694 O O . GLU A 1 92 ? 12.355 16.491 -2.388 1.00 43.94 92 GLU A O 1
ATOM 699 N N . LEU A 1 93 ? 13.786 14.843 -2.914 1.00 43.97 93 LEU A N 1
ATOM 700 C CA . LEU A 1 93 ? 13.595 14.100 -1.678 1.00 43.97 93 LEU A CA 1
ATOM 701 C C . LEU A 1 93 ? 14.354 14.857 -0.587 1.00 43.97 93 LEU A C 1
ATOM 703 O O . LEU A 1 93 ? 15.507 14.556 -0.287 1.00 43.97 93 LEU A O 1
ATOM 707 N N . ILE A 1 94 ? 13.715 15.882 -0.025 1.00 45.88 94 ILE A N 1
ATOM 708 C CA . ILE A 1 94 ? 14.209 16.566 1.162 1.00 45.88 94 ILE A CA 1
ATOM 709 C C . ILE A 1 94 ? 14.224 15.512 2.263 1.00 45.88 94 ILE A C 1
ATOM 711 O O . ILE A 1 94 ? 13.176 14.978 2.635 1.00 45.88 94 ILE A O 1
ATOM 715 N N . HIS A 1 95 ? 15.420 15.184 2.748 1.00 43.69 95 HIS A N 1
ATOM 716 C CA . HIS A 1 95 ? 15.613 14.317 3.900 1.00 43.69 95 HIS A CA 1
ATOM 717 C C . HIS A 1 95 ? 14.738 14.830 5.051 1.00 43.69 95 HIS A C 1
ATOM 719 O O . HIS A 1 95 ? 15.042 15.860 5.655 1.00 43.69 95 HIS A O 1
ATOM 725 N N . GLN A 1 96 ? 13.637 14.131 5.345 1.00 45.03 96 GLN A N 1
ATOM 726 C CA . GLN A 1 96 ? 12.880 14.399 6.557 1.00 45.03 96 GLN A CA 1
ATOM 727 C C . GLN A 1 96 ? 13.754 13.936 7.722 1.00 45.03 96 GLN A C 1
ATOM 729 O O . GLN A 1 96 ? 14.084 12.748 7.773 1.00 45.03 96 GLN A O 1
ATOM 734 N N . PRO A 1 97 ? 14.182 14.836 8.628 1.00 40.16 97 PRO A N 1
ATOM 735 C CA . PRO A 1 97 ? 14.900 14.410 9.816 1.00 40.16 97 PRO A CA 1
ATOM 736 C C . PRO A 1 97 ? 14.006 13.411 10.545 1.00 40.16 97 PRO A C 1
ATOM 738 O O . PRO A 1 97 ? 12.860 13.727 10.866 1.00 40.16 97 PRO A O 1
ATOM 741 N N . GLY A 1 98 ? 14.507 12.185 10.717 1.00 42.25 98 GLY A N 1
ATOM 742 C CA . GLY A 1 98 ? 13.778 11.128 11.402 1.00 42.25 98 GLY A CA 1
ATOM 743 C C . GLY A 1 98 ? 13.280 11.656 12.741 1.00 42.25 98 GLY A C 1
ATOM 744 O O . GLY A 1 98 ? 14.078 12.079 13.577 1.00 42.25 98 GLY A O 1
ATOM 745 N N . GLY A 1 99 ? 11.957 11.688 12.915 1.00 49.56 99 GLY A N 1
ATOM 746 C CA . GLY A 1 99 ? 11.356 11.999 14.205 1.00 49.56 99 GLY A CA 1
ATOM 747 C C . GLY A 1 99 ? 11.858 11.009 15.261 1.00 49.56 99 GLY A C 1
ATOM 748 O O . GLY A 1 99 ? 12.243 9.889 14.909 1.00 49.56 99 GLY A O 1
ATOM 749 N N . PRO A 1 100 ? 11.894 11.405 16.543 1.00 44.06 100 PRO A N 1
ATOM 750 C CA . PRO A 1 100 ? 12.446 10.566 17.594 1.00 44.06 100 PRO A CA 1
ATOM 751 C C . PRO A 1 100 ? 11.744 9.206 17.609 1.00 44.06 100 PRO A C 1
ATOM 753 O O . PRO A 1 100 ? 10.517 9.121 17.681 1.00 44.06 100 PRO A O 1
ATOM 756 N N . VAL A 1 101 ? 12.543 8.143 17.529 1.00 47.91 101 VAL A N 1
ATOM 757 C CA . VAL A 1 101 ? 12.098 6.780 17.815 1.00 47.91 101 VAL A CA 1
ATOM 758 C C . VAL A 1 101 ? 11.744 6.768 19.298 1.00 47.91 101 VAL A C 1
ATOM 760 O O . VAL A 1 101 ? 12.630 6.915 20.138 1.00 47.91 101 VAL A O 1
ATOM 763 N N . ALA A 1 102 ? 10.453 6.683 19.624 1.00 46.06 102 ALA A N 1
ATOM 764 C CA . ALA A 1 102 ? 10.027 6.455 20.997 1.00 46.06 102 ALA A CA 1
ATOM 765 C C . ALA A 1 102 ? 10.622 5.112 21.452 1.00 46.06 102 ALA A C 1
ATOM 767 O O . ALA A 1 102 ? 10.324 4.077 20.852 1.00 46.06 102 ALA A O 1
ATOM 768 N N . ALA A 1 103 ? 11.534 5.187 22.423 1.00 45.09 103 ALA A N 1
ATOM 769 C CA . ALA A 1 103 ? 12.165 4.050 23.084 1.00 45.09 103 ALA A CA 1
ATOM 770 C C . ALA A 1 103 ? 11.184 3.331 24.018 1.00 45.09 103 ALA A C 1
ATOM 772 O O . ALA A 1 103 ? 10.284 4.014 24.562 1.00 45.09 103 ALA A O 1
#